Protein AF-A0A933MXX8-F1 (afdb_monomer_lite)

Radius of gyration: 27.68 Å; chains: 1; bounding box: 60×90×45 Å

Foldseek 3Di:
DDPPPPPPQQADPPPRAGWDWDWDWDWDADPNDIDIDGRQIWTAGPPPRDTHHDPVSVVVVVVCVVVPNDPVPDPDDDDDDDDDCVVVCVVVVPPPPPPDPDDPDDDDDD

Sequence (110 aa):
MSVQTNPQAVPCPRCENPMRSGLVKTTMVIRDQLYMVEDVQAMICDECVEQFYDEDTTDALRRLTQDGFPPAEVVREILVPVYSLKPRMQRYTGIQVEEQPEFAQADAQG

Structure (mmCIF, N/CA/C/O backbone):
data_AF-A0A933MXX8-F1
#
_entry.id   AF-A0A933MXX8-F1
#
loop_
_atom_site.group_PDB
_atom_site.id
_atom_site.type_symbol
_atom_site.label_atom_id
_atom_site.label_alt_id
_atom_site.label_comp_id
_atom_site.label_asym_id
_atom_site.label_entity_id
_atom_site.label_seq_id
_atom_site.pdbx_PDB_ins_code
_atom_site.Cartn_x
_atom_site.Cartn_y
_atom_site.Cartn_z
_atom_site.occupancy
_atom_site.B_iso_or_equiv
_atom_site.auth_seq_id
_atom_site.auth_comp_id
_atom_site.auth_asym_id
_atom_site.auth_atom_id
_atom_site.pdbx_PDB_model_num
ATOM 1 N N . MET A 1 1 ? 31.737 9.598 -28.652 1.00 38.34 1 MET A N 1
ATOM 2 C CA . MET A 1 1 ? 30.645 8.617 -28.820 1.00 38.34 1 MET A CA 1
ATOM 3 C C . MET A 1 1 ? 30.259 8.161 -27.427 1.00 38.34 1 MET A C 1
ATOM 5 O O . MET A 1 1 ? 31.018 7.425 -26.813 1.00 38.34 1 MET A O 1
ATOM 9 N N . SER A 1 2 ? 29.184 8.714 -26.871 1.00 44.53 2 SER A N 1
ATOM 10 C CA . SER A 1 2 ? 28.767 8.417 -25.499 1.00 44.53 2 SER A CA 1
ATOM 11 C C . SER A 1 2 ? 28.001 7.100 -25.494 1.00 44.53 2 SER A C 1
ATOM 13 O O . SER A 1 2 ? 26.959 6.990 -26.139 1.00 44.53 2 SER A O 1
ATOM 15 N N . VAL A 1 3 ? 28.541 6.092 -24.811 1.00 48.94 3 VAL A N 1
ATOM 16 C CA . VAL A 1 3 ? 27.859 4.818 -24.577 1.00 48.94 3 VAL A CA 1
ATOM 17 C C . VAL A 1 3 ? 26.738 5.099 -23.584 1.00 48.94 3 VAL A C 1
ATOM 19 O O . VAL A 1 3 ? 26.983 5.313 -22.401 1.00 48.94 3 VAL A O 1
ATOM 22 N N . GLN A 1 4 ? 25.506 5.176 -24.081 1.00 49.75 4 GLN A N 1
ATOM 23 C CA . GLN A 1 4 ? 24.323 5.156 -23.233 1.00 49.75 4 GLN A CA 1
ATOM 24 C C . GLN A 1 4 ? 24.139 3.711 -22.777 1.00 49.75 4 GLN A C 1
ATOM 26 O O . GLN A 1 4 ? 23.608 2.877 -23.509 1.00 49.75 4 GLN A O 1
ATOM 31 N N . THR A 1 5 ? 24.658 3.389 -21.597 1.00 48.31 5 THR A N 1
ATOM 32 C CA . THR A 1 5 ? 24.383 2.116 -20.936 1.00 48.31 5 THR A CA 1
ATOM 33 C C . THR A 1 5 ? 22.905 2.120 -20.565 1.00 48.31 5 THR A C 1
ATOM 35 O O . THR A 1 5 ? 22.503 2.811 -19.635 1.00 48.31 5 THR A O 1
ATOM 38 N N . ASN A 1 6 ? 22.084 1.404 -21.334 1.00 48.84 6 ASN A N 1
ATOM 39 C CA . ASN A 1 6 ? 20.702 1.124 -20.965 1.00 48.84 6 ASN A CA 1
ATOM 40 C C . ASN A 1 6 ? 20.744 0.368 -19.623 1.00 48.84 6 ASN A C 1
ATOM 42 O O . ASN A 1 6 ? 21.339 -0.718 -19.597 1.00 48.84 6 ASN A O 1
ATOM 46 N N . PRO A 1 7 ? 20.239 0.930 -18.507 1.00 55.41 7 PRO A N 1
ATOM 47 C CA . PRO A 1 7 ? 20.249 0.226 -17.233 1.00 55.41 7 PRO A CA 1
ATOM 48 C C . PRO A 1 7 ? 19.485 -1.083 -17.428 1.00 55.41 7 PRO A C 1
ATOM 50 O O . PRO A 1 7 ? 18.325 -1.086 -17.832 1.00 55.41 7 PRO A O 1
ATOM 53 N N . GLN A 1 8 ? 20.187 -2.201 -17.245 1.00 58.84 8 GLN A N 1
ATOM 54 C CA . GLN A 1 8 ? 19.629 -3.539 -17.403 1.00 58.84 8 GLN A CA 1
ATOM 55 C C . GLN A 1 8 ? 18.387 -3.644 -16.513 1.00 58.84 8 GLN A C 1
ATOM 57 O O . GLN A 1 8 ? 18.478 -3.430 -15.304 1.00 58.84 8 GLN A O 1
ATOM 62 N N . ALA A 1 9 ? 17.230 -3.922 -17.115 1.00 71.06 9 ALA A N 1
ATOM 63 C CA . ALA A 1 9 ? 15.992 -4.113 -16.375 1.00 71.06 9 ALA A CA 1
ATOM 64 C C . ALA A 1 9 ? 16.174 -5.301 -15.421 1.00 71.06 9 ALA A C 1
ATOM 66 O O . ALA A 1 9 ? 16.404 -6.426 -15.864 1.00 71.06 9 ALA A O 1
ATOM 67 N N . VAL A 1 10 ? 16.127 -5.040 -14.114 1.00 83.06 10 VAL A N 1
ATOM 68 C CA . VAL A 1 10 ? 16.274 -6.080 -13.091 1.00 83.06 10 VAL A CA 1
ATOM 69 C C . VAL A 1 10 ? 15.034 -6.985 -13.151 1.00 83.06 10 VAL A C 1
ATOM 71 O O . VAL A 1 10 ? 13.918 -6.464 -13.066 1.00 83.06 10 VAL A O 1
ATOM 74 N N . PRO A 1 11 ? 15.188 -8.311 -13.325 1.00 93.25 11 PRO A N 1
ATOM 75 C CA . PRO A 1 11 ? 14.059 -9.235 -13.355 1.00 93.25 11 PRO A CA 1
ATOM 76 C C . PRO A 1 11 ? 13.470 -9.432 -11.956 1.00 93.25 11 PRO A C 1
ATOM 78 O O . PRO A 1 11 ? 14.156 -9.267 -10.946 1.00 93.25 11 PRO A O 1
ATOM 81 N N . CYS A 1 12 ? 12.196 -9.814 -11.892 1.00 96.31 12 CYS A N 1
ATOM 82 C CA . CYS A 1 12 ? 11.497 -10.074 -10.642 1.00 96.31 12 CYS A CA 1
ATOM 83 C C . CYS A 1 12 ? 12.179 -11.202 -9.843 1.00 96.31 12 CYS A C 1
ATOM 85 O O . CYS A 1 12 ? 12.225 -12.332 -10.328 1.00 96.31 12 CYS A O 1
ATOM 87 N N . PRO A 1 13 ? 12.599 -10.968 -8.586 1.00 95.56 13 PRO A N 1
ATOM 88 C CA . PRO A 1 13 ? 13.183 -12.011 -7.737 1.00 95.56 13 PRO A CA 1
ATOM 89 C C . PRO A 1 13 ? 12.268 -13.216 -7.459 1.00 95.56 13 PRO A C 1
ATOM 91 O O . PRO A 1 13 ? 12.749 -14.260 -7.030 1.00 95.56 13 PRO A O 1
ATOM 94 N N . ARG A 1 14 ? 10.949 -13.077 -7.661 1.00 96.19 14 ARG A N 1
ATOM 95 C CA . ARG A 1 14 ? 9.952 -14.119 -7.362 1.00 96.19 14 ARG A CA 1
ATOM 96 C C . ARG A 1 14 ? 9.619 -15.014 -8.557 1.00 96.19 14 ARG A C 1
ATOM 98 O O . ARG A 1 14 ? 9.344 -16.193 -8.364 1.00 96.19 14 ARG A O 1
ATOM 105 N N . CYS A 1 15 ? 9.564 -14.454 -9.764 1.00 96.69 15 CYS A N 1
ATOM 106 C CA . CYS A 1 15 ? 9.100 -15.174 -10.958 1.00 96.69 15 CYS A CA 1
ATOM 107 C C . CYS A 1 15 ? 9.894 -14.863 -12.233 1.00 96.69 15 CYS A C 1
ATOM 109 O O . CYS A 1 15 ? 9.461 -15.250 -13.311 1.00 96.69 15 CYS A O 1
ATOM 111 N N . GLU A 1 16 ? 11.008 -14.134 -12.117 1.00 96.06 16 GLU A N 1
ATOM 112 C CA . GLU A 1 16 ? 11.959 -13.798 -13.191 1.00 96.06 16 GLU A CA 1
ATOM 113 C C . GLU A 1 16 ? 11.409 -12.930 -14.337 1.00 96.06 16 GLU A C 1
ATOM 115 O O . GLU A 1 16 ? 12.161 -12.497 -15.208 1.00 96.06 16 GLU A O 1
ATOM 120 N N . ASN A 1 17 ? 10.120 -12.591 -14.309 1.00 95.56 17 ASN A N 1
ATOM 121 C CA . ASN A 1 17 ? 9.504 -11.711 -15.295 1.00 95.56 17 ASN A CA 1
ATOM 122 C C . ASN A 1 17 ? 9.957 -10.247 -15.153 1.00 95.56 17 ASN A C 1
ATOM 124 O O . ASN A 1 17 ? 10.405 -9.838 -14.075 1.00 95.56 17 ASN A O 1
ATOM 128 N N . PRO A 1 18 ? 9.821 -9.432 -16.216 1.00 94.56 18 PRO A N 1
ATOM 129 C CA . PRO A 1 18 ? 10.148 -8.013 -16.169 1.00 94.56 18 PRO A CA 1
ATOM 130 C C . PRO A 1 18 ? 9.409 -7.259 -15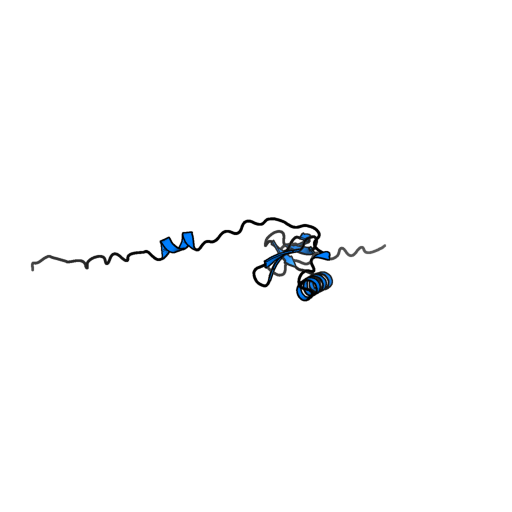.059 1.00 94.56 18 PRO A C 1
ATOM 132 O O . PRO A 1 18 ? 8.290 -7.603 -14.667 1.00 94.56 18 PRO A O 1
ATOM 135 N N . MET A 1 19 ? 10.049 -6.197 -14.574 1.00 95.75 19 MET A N 1
ATOM 136 C CA . MET A 1 19 ? 9.461 -5.265 -13.620 1.00 95.75 19 MET A CA 1
ATOM 137 C C . MET A 1 19 ? 9.395 -3.862 -14.210 1.00 95.75 19 MET A C 1
ATOM 139 O O . MET A 1 19 ? 10.283 -3.450 -14.961 1.00 95.75 19 MET A O 1
ATOM 143 N N . ARG A 1 20 ? 8.374 -3.106 -13.811 1.00 95.19 20 ARG A N 1
ATOM 144 C CA . ARG A 1 20 ? 8.215 -1.690 -14.152 1.00 95.19 20 ARG A CA 1
ATOM 145 C C . ARG A 1 20 ? 8.330 -0.817 -12.909 1.00 95.19 20 ARG A C 1
ATOM 147 O O . ARG A 1 20 ? 7.880 -1.207 -11.836 1.00 95.19 20 ARG A O 1
ATOM 154 N N . SER A 1 21 ? 8.882 0.379 -13.067 1.00 95.69 21 SER A N 1
ATOM 155 C CA . SER A 1 21 ? 8.813 1.414 -12.032 1.00 95.69 21 SER A CA 1
ATOM 156 C C . SER A 1 21 ? 7.426 2.062 -12.034 1.00 95.69 21 SER A C 1
ATOM 158 O O . SER A 1 21 ? 6.861 2.313 -13.103 1.00 95.69 21 SER A O 1
ATOM 160 N N . GLY A 1 22 ? 6.865 2.333 -10.856 1.00 95.38 22 GLY A N 1
ATOM 161 C CA . GLY A 1 22 ? 5.594 3.038 -10.732 1.00 95.38 22 GLY A CA 1
ATOM 162 C C . GLY A 1 22 ? 5.241 3.422 -9.299 1.00 95.38 22 GLY A C 1
ATOM 163 O O . GLY A 1 22 ? 5.858 2.956 -8.345 1.00 95.38 22 GLY A O 1
ATOM 164 N N . LEU A 1 23 ? 4.217 4.267 -9.173 1.00 97.38 23 LEU A N 1
ATOM 165 C CA . LEU A 1 23 ? 3.617 4.622 -7.890 1.00 97.38 23 LEU A CA 1
ATOM 166 C C . LEU A 1 23 ? 2.499 3.639 -7.546 1.00 97.38 23 LEU A C 1
ATOM 168 O O . LEU A 1 23 ? 1.643 3.332 -8.383 1.00 97.38 23 LEU A O 1
ATOM 172 N N . VAL A 1 24 ? 2.496 3.169 -6.305 1.00 96.81 24 VAL A N 1
ATOM 173 C CA . VAL A 1 24 ? 1.496 2.243 -5.771 1.00 96.81 24 VAL A CA 1
ATOM 174 C C . VAL A 1 24 ? 0.851 2.804 -4.512 1.00 96.81 24 VAL A C 1
ATOM 176 O O . VAL A 1 24 ? 1.322 3.765 -3.904 1.00 96.81 24 VAL A O 1
ATOM 179 N N . LYS A 1 25 ? -0.256 2.174 -4.121 1.00 95.88 25 LYS A N 1
ATOM 180 C CA . LYS A 1 25 ? -0.869 2.367 -2.810 1.00 95.88 25 LYS A CA 1
ATOM 181 C C . LYS A 1 25 ? -0.607 1.122 -1.985 1.00 95.88 25 LYS A C 1
ATOM 183 O O . LYS A 1 25 ? -0.832 0.016 -2.476 1.00 95.88 25 LYS A O 1
ATOM 188 N N . THR A 1 26 ? -0.187 1.304 -0.743 1.00 94.56 26 THR A N 1
ATOM 189 C CA . THR A 1 26 ? -0.019 0.206 0.211 1.00 94.56 26 THR A CA 1
ATOM 190 C C . THR A 1 26 ? -0.920 0.418 1.416 1.00 94.56 26 THR A C 1
ATOM 192 O O . THR A 1 26 ? -1.181 1.549 1.828 1.00 94.56 26 THR A O 1
ATOM 195 N N . THR A 1 27 ? -1.436 -0.674 1.966 1.00 94.25 27 THR A N 1
ATOM 196 C CA . THR A 1 27 ? -2.301 -0.649 3.144 1.00 94.25 27 THR A CA 1
ATOM 197 C C . THR A 1 27 ? -1.603 -1.304 4.319 1.00 94.25 27 THR A C 1
ATOM 199 O O . THR A 1 27 ? -1.063 -2.400 4.180 1.00 94.25 27 THR A O 1
ATOM 202 N N . MET A 1 28 ? -1.670 -0.673 5.485 1.00 92.38 28 MET A N 1
ATOM 203 C CA . MET A 1 28 ? -1.084 -1.175 6.723 1.00 92.38 28 MET A CA 1
ATOM 204 C C . MET A 1 28 ? -2.167 -1.280 7.788 1.00 92.38 28 MET A C 1
ATOM 206 O O . MET A 1 28 ? -2.966 -0.362 7.954 1.00 92.38 28 MET A O 1
ATOM 210 N N . VAL A 1 29 ? -2.201 -2.396 8.515 1.00 91.38 29 VAL A N 1
ATOM 211 C CA . VAL A 1 29 ? -3.079 -2.551 9.680 1.00 91.38 29 VAL A CA 1
ATOM 212 C C . VAL A 1 29 ? -2.226 -2.484 10.933 1.00 91.38 29 VAL A C 1
ATOM 214 O O . VAL A 1 29 ? -1.350 -3.324 11.134 1.00 91.38 29 VAL A O 1
ATOM 217 N N . ILE A 1 30 ? -2.484 -1.491 11.779 1.00 89.50 30 ILE A N 1
ATOM 218 C CA . ILE A 1 30 ? -1.758 -1.278 13.032 1.00 89.50 30 ILE A CA 1
ATOM 219 C C . ILE A 1 30 ? -2.776 -1.047 14.135 1.00 89.50 30 ILE A C 1
ATOM 221 O O . ILE A 1 30 ? -3.615 -0.162 14.015 1.00 89.50 30 ILE A O 1
ATOM 225 N N . ARG A 1 31 ? -2.694 -1.835 15.216 1.00 89.56 31 ARG A N 1
ATOM 226 C CA . ARG A 1 31 ? -3.604 -1.730 16.377 1.00 89.56 31 ARG A CA 1
ATOM 227 C C . ARG A 1 31 ? -5.084 -1.657 15.952 1.00 89.56 31 ARG A C 1
ATOM 229 O O . ARG A 1 31 ? -5.821 -0.793 16.409 1.00 89.56 31 ARG A O 1
ATOM 236 N N . ASP A 1 32 ? -5.482 -2.546 15.041 1.00 88.38 32 ASP A N 1
ATOM 237 C CA . ASP A 1 32 ? -6.832 -2.645 14.463 1.00 88.38 32 ASP A CA 1
ATOM 238 C C . ASP A 1 32 ? -7.308 -1.442 13.621 1.00 88.38 32 ASP A C 1
ATOM 240 O O . ASP A 1 32 ? -8.478 -1.376 13.242 1.00 88.38 32 ASP A O 1
ATOM 244 N N . GLN A 1 33 ? -6.415 -0.516 13.261 1.00 90.25 33 GLN A N 1
ATOM 245 C CA . GLN A 1 33 ? -6.704 0.591 12.348 1.00 90.25 33 GLN A CA 1
ATOM 246 C C . GLN A 1 33 ? -6.060 0.357 10.979 1.00 90.25 33 GLN A C 1
ATOM 248 O O . GLN A 1 33 ? -4.897 -0.039 10.888 1.00 90.25 33 GLN A O 1
ATOM 253 N N . LEU A 1 34 ? -6.834 0.588 9.913 1.00 93.25 34 LEU A N 1
ATOM 254 C CA . LEU A 1 34 ? -6.376 0.504 8.527 1.00 93.25 34 LEU A CA 1
ATOM 255 C C . LEU A 1 34 ? -5.849 1.868 8.076 1.00 93.25 34 LEU A C 1
ATOM 257 O O . LEU A 1 34 ? -6.601 2.839 8.026 1.00 93.25 34 LEU A O 1
ATOM 261 N N . TYR A 1 35 ? -4.586 1.903 7.678 1.00 94.12 35 TYR A N 1
ATOM 262 C CA . TYR A 1 35 ? -3.931 3.048 7.062 1.00 94.12 35 TYR A CA 1
ATOM 263 C C . TYR A 1 35 ? -3.676 2.754 5.589 1.00 94.12 35 TYR A C 1
ATOM 265 O O . TYR A 1 35 ? -3.308 1.635 5.229 1.00 94.12 35 TYR A O 1
ATOM 273 N N . MET A 1 36 ? -3.855 3.756 4.732 1.00 95.44 36 MET A N 1
ATOM 274 C CA . MET A 1 36 ? -3.488 3.683 3.321 1.00 95.44 36 MET A CA 1
ATOM 275 C C . MET A 1 36 ? -2.430 4.741 3.037 1.00 95.44 36 MET A C 1
ATOM 277 O O . MET A 1 36 ? -2.667 5.922 3.275 1.00 95.44 36 MET A O 1
ATOM 281 N N . VAL A 1 37 ? -1.284 4.309 2.522 1.00 95.88 37 VAL A N 1
ATOM 282 C CA . VAL A 1 37 ? -0.210 5.190 2.061 1.00 95.88 37 VAL A CA 1
ATOM 283 C C . VAL A 1 37 ? -0.280 5.243 0.543 1.00 95.88 37 VAL A C 1
ATOM 285 O O . VAL A 1 37 ? -0.306 4.203 -0.121 1.00 95.88 37 VAL A O 1
ATOM 288 N N . GLU A 1 38 ? -0.371 6.452 0.004 1.00 96.12 38 GLU A N 1
ATOM 289 C CA . GLU A 1 38 ? -0.400 6.708 -1.435 1.00 96.12 38 GLU A CA 1
ATOM 290 C C . GLU A 1 38 ? 0.979 7.135 -1.935 1.00 96.12 38 GLU A C 1
ATOM 292 O O . GLU A 1 38 ? 1.856 7.460 -1.139 1.00 96.12 38 GLU A O 1
ATOM 297 N N . ASP A 1 39 ? 1.152 7.120 -3.256 1.00 96.44 39 ASP A N 1
ATOM 298 C CA . ASP A 1 39 ? 2.350 7.622 -3.936 1.00 96.44 39 ASP A CA 1
ATOM 299 C C . ASP A 1 39 ? 3.659 6.967 -3.467 1.00 96.44 39 ASP A C 1
ATOM 301 O O . ASP A 1 39 ? 4.718 7.590 -3.411 1.00 96.44 39 ASP A O 1
ATOM 305 N N . VAL A 1 40 ? 3.596 5.667 -3.170 1.00 97.31 40 VAL A N 1
ATOM 306 C CA . VAL A 1 40 ? 4.764 4.870 -2.790 1.00 97.31 40 VAL A CA 1
ATOM 307 C C . VAL A 1 40 ? 5.497 4.428 -4.052 1.00 97.31 40 VAL A C 1
ATOM 309 O O . VAL A 1 40 ? 4.922 3.738 -4.894 1.00 97.31 40 VAL A O 1
ATOM 312 N N . GLN A 1 41 ? 6.762 4.812 -4.196 1.00 97.56 41 GLN A N 1
ATOM 313 C CA . GLN A 1 41 ? 7.593 4.411 -5.329 1.00 97.56 41 GLN A CA 1
ATOM 314 C C . GLN A 1 41 ? 7.972 2.928 -5.223 1.00 97.56 41 GLN A C 1
ATOM 316 O O . GLN A 1 41 ? 8.485 2.482 -4.203 1.00 97.56 41 GLN A O 1
ATOM 321 N N . ALA A 1 42 ? 7.736 2.148 -6.279 1.00 97.25 42 ALA A N 1
ATOM 322 C CA . ALA A 1 42 ? 8.044 0.720 -6.290 1.00 97.25 42 ALA A CA 1
ATOM 323 C C . ALA A 1 42 ? 8.508 0.223 -7.664 1.00 97.25 42 ALA A C 1
ATOM 325 O O . ALA A 1 42 ? 8.196 0.814 -8.702 1.00 97.25 42 ALA A O 1
ATOM 326 N N . MET A 1 43 ? 9.203 -0.914 -7.656 1.00 97.25 43 MET A N 1
ATOM 327 C CA . MET A 1 43 ? 9.319 -1.809 -8.804 1.00 97.25 43 MET A CA 1
ATOM 328 C C . MET A 1 43 ? 8.228 -2.874 -8.701 1.00 97.25 43 MET A C 1
ATOM 330 O O . MET A 1 43 ? 8.109 -3.553 -7.684 1.00 97.25 43 MET A O 1
ATOM 334 N N . ILE A 1 44 ? 7.419 -3.009 -9.745 1.00 96.62 44 ILE A N 1
ATOM 335 C CA . ILE A 1 44 ? 6.220 -3.846 -9.759 1.00 96.62 44 ILE A CA 1
ATOM 336 C C . ILE A 1 44 ? 6.411 -4.920 -10.820 1.00 96.62 44 ILE A C 1
ATOM 338 O O . ILE A 1 44 ? 6.725 -4.601 -11.968 1.00 96.62 44 ILE A O 1
ATOM 342 N N . CYS A 1 45 ? 6.211 -6.183 -10.454 1.00 96.50 45 CYS A N 1
ATOM 343 C CA . CYS A 1 45 ? 6.150 -7.257 -11.437 1.00 96.50 45 CYS A CA 1
ATOM 344 C C . CYS A 1 45 ? 4.768 -7.294 -12.101 1.00 96.50 45 CYS A C 1
ATOM 346 O O . CYS A 1 45 ? 3.752 -7.384 -11.411 1.00 96.50 45 CYS A O 1
ATOM 348 N N . ASP A 1 46 ? 4.728 -7.276 -13.432 1.00 92.44 46 ASP A N 1
ATOM 349 C CA . ASP A 1 46 ? 3.470 -7.278 -14.194 1.00 92.44 46 ASP A CA 1
ATOM 350 C C . ASP A 1 46 ? 2.735 -8.627 -14.119 1.00 92.44 46 ASP A C 1
ATOM 352 O O . ASP A 1 46 ? 1.516 -8.667 -14.258 1.00 92.44 46 ASP A O 1
ATOM 356 N N . GLU A 1 47 ? 3.461 -9.711 -13.830 1.00 96.88 47 GLU A N 1
ATOM 357 C CA . GLU A 1 47 ? 2.921 -11.075 -13.815 1.00 96.88 47 GLU A CA 1
ATOM 358 C C . GLU A 1 47 ? 2.464 -11.518 -12.421 1.00 96.88 47 GLU A C 1
ATOM 360 O O . GLU A 1 47 ? 1.320 -11.924 -12.225 1.00 96.88 47 GLU A O 1
ATOM 365 N N . CYS A 1 48 ? 3.343 -11.440 -11.415 1.00 96.81 48 CYS A N 1
ATOM 366 C CA . CYS A 1 48 ? 3.026 -11.914 -10.061 1.00 96.81 48 CYS A CA 1
ATOM 367 C C . CYS A 1 48 ? 2.537 -10.818 -9.107 1.00 96.81 48 CYS A C 1
ATOM 369 O O . CYS A 1 48 ? 2.281 -11.117 -7.943 1.00 96.81 48 CYS A O 1
ATOM 371 N N . VAL A 1 49 ? 2.437 -9.571 -9.588 1.00 94.88 49 VAL A N 1
ATOM 372 C CA . VAL A 1 49 ? 1.998 -8.363 -8.860 1.00 94.88 49 VAL A CA 1
ATOM 373 C C . VAL A 1 49 ? 2.797 -8.008 -7.598 1.00 94.88 49 VAL A C 1
ATOM 375 O O . VAL A 1 49 ? 2.389 -7.135 -6.832 1.00 94.88 49 VAL A O 1
ATOM 378 N N . GLU A 1 50 ? 3.950 -8.647 -7.396 1.00 96.69 50 GLU A N 1
ATOM 379 C CA . GLU A 1 50 ? 4.859 -8.351 -6.289 1.00 96.69 50 GLU A CA 1
ATOM 380 C C . GLU A 1 50 ? 5.433 -6.933 -6.411 1.00 96.69 50 GLU A C 1
ATOM 382 O O . GLU A 1 50 ? 5.731 -6.462 -7.515 1.00 96.69 50 GLU A O 1
ATOM 387 N N . GLN A 1 51 ? 5.594 -6.272 -5.265 1.00 95.75 51 GLN A N 1
ATOM 388 C CA . GLN A 1 51 ? 6.084 -4.901 -5.151 1.00 95.75 51 GLN A CA 1
ATOM 389 C C . GLN A 1 51 ? 7.407 -4.905 -4.386 1.00 95.75 51 GLN A C 1
ATOM 391 O O . GLN A 1 51 ? 7.495 -5.459 -3.292 1.00 95.75 51 GLN A O 1
ATOM 396 N N . PHE A 1 52 ? 8.426 -4.270 -4.955 1.00 95.94 52 PHE A N 1
ATOM 397 C CA . PHE A 1 52 ? 9.752 -4.139 -4.359 1.00 95.94 52 PHE A CA 1
ATOM 398 C C . PHE A 1 52 ? 10.063 -2.662 -4.138 1.00 95.94 52 PHE A C 1
ATOM 400 O O . PHE A 1 52 ? 9.895 -1.846 -5.046 1.00 95.94 52 PHE A O 1
ATOM 407 N N . TYR A 1 53 ? 10.528 -2.334 -2.937 1.00 96.12 53 TYR A N 1
ATOM 408 C CA . TYR A 1 53 ? 10.843 -0.972 -2.515 1.00 96.12 53 TYR A CA 1
ATOM 409 C C . TYR A 1 53 ? 12.353 -0.800 -2.389 1.00 96.12 53 TYR A C 1
ATOM 411 O O . TYR A 1 53 ? 13.055 -1.726 -1.975 1.00 96.12 53 TYR A O 1
ATOM 419 N N . ASP A 1 54 ? 12.848 0.378 -2.749 1.00 95.44 54 ASP A N 1
ATOM 420 C CA . ASP A 1 54 ? 14.232 0.756 -2.486 1.00 95.44 54 ASP A CA 1
ATOM 421 C C . ASP A 1 54 ? 14.434 1.163 -1.016 1.00 95.44 54 ASP A C 1
ATOM 423 O O . ASP A 1 54 ? 13.509 1.134 -0.194 1.00 95.44 54 ASP A O 1
ATOM 427 N N . GLU A 1 55 ? 15.680 1.489 -0.672 1.00 97.44 55 GLU A N 1
ATOM 428 C CA . GLU A 1 55 ? 16.061 1.884 0.684 1.00 97.44 55 GLU A CA 1
ATOM 429 C C . GLU A 1 55 ? 15.322 3.150 1.128 1.00 97.44 55 GLU A C 1
ATOM 431 O O . GLU A 1 55 ? 14.726 3.149 2.203 1.00 97.44 55 GLU A O 1
ATOM 436 N N . ASP A 1 56 ? 15.272 4.179 0.278 1.00 97.25 56 ASP A N 1
ATOM 437 C CA . ASP A 1 56 ? 14.625 5.458 0.587 1.00 97.25 56 ASP A CA 1
ATOM 438 C C . ASP A 1 56 ? 13.126 5.286 0.862 1.00 97.25 56 ASP A C 1
ATOM 440 O O . ASP A 1 56 ? 12.601 5.792 1.860 1.00 97.25 56 ASP A O 1
ATOM 444 N N . THR A 1 57 ? 12.431 4.519 0.018 1.00 97.00 57 THR A N 1
ATOM 445 C CA . THR A 1 57 ? 11.008 4.214 0.199 1.00 97.00 57 THR A CA 1
ATOM 446 C C . THR A 1 57 ? 10.780 3.403 1.470 1.00 97.00 57 THR A C 1
ATOM 448 O O . THR A 1 57 ? 9.868 3.697 2.247 1.00 97.00 57 THR A O 1
ATOM 451 N N . THR A 1 58 ? 11.622 2.397 1.720 1.00 96.69 58 THR A N 1
ATOM 452 C CA . THR A 1 58 ? 11.539 1.568 2.931 1.00 96.69 58 THR A CA 1
ATOM 453 C C . THR A 1 58 ? 11.733 2.412 4.191 1.00 96.69 58 THR A C 1
ATOM 455 O O . THR A 1 58 ? 10.983 2.270 5.162 1.00 96.69 58 THR A O 1
ATOM 458 N N . ASP A 1 59 ? 12.697 3.327 4.173 1.00 97.56 59 ASP A N 1
ATOM 459 C CA . ASP A 1 59 ? 12.987 4.233 5.276 1.00 97.56 59 ASP A CA 1
ATOM 460 C C . ASP A 1 59 ? 11.853 5.236 5.521 1.00 97.56 59 ASP A C 1
ATOM 462 O O . ASP A 1 59 ? 11.489 5.468 6.679 1.00 97.56 59 ASP A O 1
ATOM 466 N N . ALA A 1 60 ? 11.252 5.785 4.462 1.00 95.56 60 ALA A N 1
ATOM 467 C CA . ALA A 1 60 ? 10.094 6.671 4.563 1.00 95.56 60 ALA A CA 1
ATOM 468 C C . ALA A 1 60 ? 8.884 5.958 5.190 1.00 95.56 60 ALA A C 1
ATOM 470 O O . ALA A 1 60 ? 8.302 6.457 6.158 1.00 95.56 60 ALA A O 1
ATOM 471 N N . LEU A 1 61 ? 8.552 4.753 4.712 1.00 95.38 61 LEU A N 1
ATOM 472 C CA . LEU A 1 61 ? 7.466 3.938 5.269 1.00 95.38 61 LEU A CA 1
ATOM 473 C C . LEU A 1 61 ? 7.722 3.563 6.735 1.00 95.38 61 LEU A C 1
ATOM 475 O O . LEU A 1 61 ? 6.802 3.589 7.560 1.00 95.38 61 LEU A O 1
ATOM 479 N N . ARG A 1 62 ? 8.976 3.244 7.081 1.00 94.81 62 ARG A N 1
ATOM 480 C CA . ARG A 1 62 ? 9.374 2.939 8.459 1.00 94.81 62 ARG A CA 1
ATOM 481 C C . ARG A 1 62 ? 9.160 4.136 9.380 1.00 94.81 62 ARG A C 1
ATOM 483 O O . ARG A 1 62 ? 8.593 3.947 10.452 1.00 94.81 62 ARG A O 1
ATOM 490 N N . ARG A 1 63 ? 9.583 5.340 8.980 1.00 95.00 63 ARG A N 1
ATOM 491 C CA . ARG A 1 63 ? 9.396 6.568 9.778 1.00 95.00 63 ARG A CA 1
ATOM 492 C C . ARG A 1 63 ? 7.918 6.876 9.986 1.00 95.00 63 ARG A C 1
ATOM 494 O O . ARG A 1 63 ? 7.492 6.993 11.128 1.00 95.00 63 ARG A O 1
ATOM 501 N N . LEU A 1 64 ? 7.123 6.845 8.914 1.00 93.31 64 LEU A N 1
ATOM 502 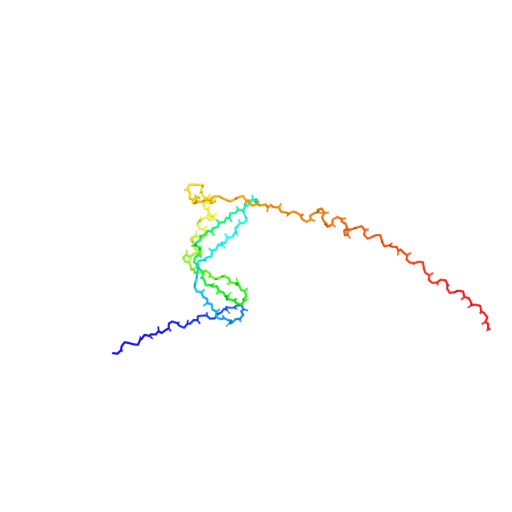C CA . LEU A 1 64 ? 5.674 7.062 8.992 1.00 93.31 64 LEU A CA 1
ATOM 503 C C . LEU A 1 64 ? 4.997 6.093 9.980 1.00 93.31 64 LEU A C 1
ATOM 505 O O . LEU 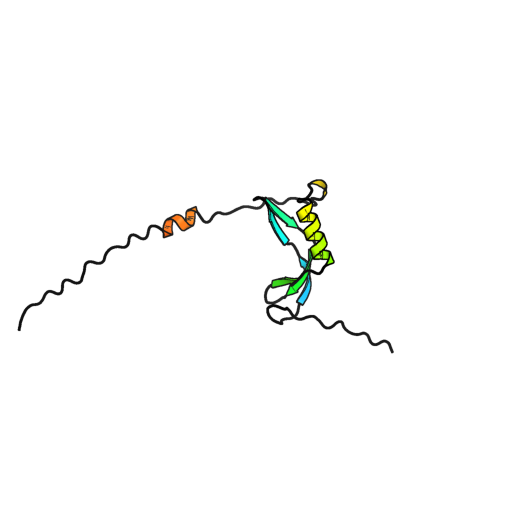A 1 64 ? 4.125 6.478 10.761 1.00 93.31 64 LEU A O 1
ATOM 509 N N . THR A 1 65 ? 5.449 4.836 9.983 1.00 91.81 65 THR A N 1
ATOM 510 C CA . THR A 1 65 ? 4.972 3.803 10.910 1.00 91.81 65 THR A CA 1
ATOM 511 C C . THR A 1 65 ? 5.434 4.044 12.352 1.00 91.81 65 THR A C 1
ATOM 513 O O . THR A 1 65 ? 4.654 3.841 13.283 1.00 91.81 65 THR A O 1
ATOM 516 N N . GLN A 1 66 ? 6.684 4.469 12.559 1.00 92.56 66 GLN A N 1
ATOM 517 C CA . GLN A 1 66 ? 7.247 4.777 13.882 1.00 92.56 66 GLN A CA 1
ATOM 518 C C . GLN A 1 66 ? 6.560 5.978 14.535 1.00 92.56 66 GLN A C 1
ATOM 520 O O . GLN A 1 66 ? 6.270 5.934 15.731 1.00 92.56 66 GLN A O 1
ATOM 525 N N . ASP A 1 67 ? 6.242 6.995 13.739 1.00 88.06 67 ASP A N 1
ATOM 526 C CA . ASP A 1 67 ? 5.548 8.206 14.181 1.00 88.06 67 ASP A CA 1
ATOM 527 C C . ASP A 1 67 ? 4.039 7.971 14.385 1.00 88.06 67 ASP A C 1
ATOM 529 O O . ASP A 1 67 ? 3.335 8.809 14.950 1.00 88.06 67 ASP A O 1
ATOM 533 N N . GLY A 1 68 ? 3.539 6.799 13.978 1.00 88.19 68 GLY A N 1
ATOM 534 C CA . GLY A 1 68 ? 2.173 6.357 14.234 1.00 88.19 68 GLY A CA 1
ATOM 535 C C . GLY A 1 68 ? 1.125 7.014 13.341 1.00 88.19 68 GLY A C 1
ATOM 536 O O . GLY A 1 68 ? -0.016 7.139 13.780 1.00 88.19 68 GLY A O 1
ATOM 537 N N . PHE A 1 69 ? 1.491 7.395 12.109 1.00 90.56 69 PHE A N 1
ATOM 538 C CA . PHE A 1 69 ? 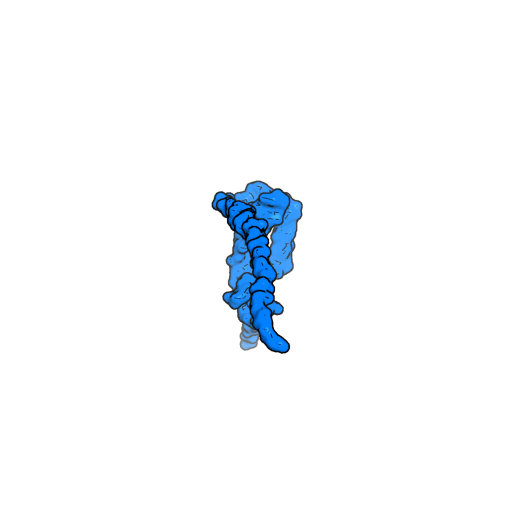0.610 8.060 11.137 1.00 90.56 69 PHE A CA 1
ATOM 539 C C . PHE A 1 69 ? 0.033 9.381 11.678 1.00 90.56 69 PHE A C 1
ATOM 541 O O . PHE A 1 69 ? -1.145 9.450 12.046 1.00 90.56 69 PHE A O 1
ATOM 548 N N . PRO A 1 70 ? 0.853 10.445 11.756 1.00 89.12 70 PRO A N 1
ATOM 549 C CA . PRO A 1 70 ? 0.444 11.712 12.348 1.00 89.12 70 PRO A CA 1
ATOM 550 C C . PRO A 1 70 ? -0.753 12.327 11.592 1.00 89.12 70 PRO A C 1
ATOM 552 O O . PRO A 1 70 ? -0.686 12.504 10.375 1.00 89.12 70 PRO A O 1
ATOM 555 N N . PRO A 1 71 ? -1.835 12.738 12.287 1.00 85.50 71 PRO A N 1
ATOM 556 C CA . PRO A 1 71 ? -3.038 13.274 11.639 1.00 85.50 71 PRO A CA 1
ATOM 557 C C . PRO A 1 71 ? -2.795 14.507 10.758 1.00 85.50 71 PRO A C 1
ATOM 559 O O . PRO A 1 71 ? -3.537 14.744 9.811 1.00 85.50 71 PRO A O 1
ATOM 562 N N . ALA A 1 72 ? -1.758 15.293 11.061 1.00 83.31 72 ALA A N 1
ATOM 563 C CA . ALA A 1 72 ? -1.397 16.488 10.299 1.00 83.31 72 ALA A CA 1
ATOM 564 C C . ALA A 1 72 ? -0.861 16.180 8.887 1.00 83.31 72 ALA A C 1
ATOM 566 O O . ALA A 1 72 ? -0.866 17.066 8.037 1.00 83.31 72 ALA A O 1
ATOM 567 N N . GLU A 1 73 ? -0.414 14.947 8.635 1.00 89.88 73 GLU A N 1
ATOM 568 C CA . GLU A 1 73 ? 0.112 14.503 7.336 1.00 89.88 73 GLU A CA 1
ATOM 569 C C . GLU A 1 73 ? -0.940 13.755 6.501 1.00 89.88 73 GLU A C 1
ATOM 571 O O . GLU A 1 73 ? -0.668 13.333 5.376 1.00 89.88 73 GLU A O 1
ATOM 576 N N . VAL A 1 74 ? -2.165 13.599 7.018 1.00 94.25 74 VAL A N 1
ATOM 577 C CA . VAL A 1 74 ? -3.256 12.945 6.291 1.00 94.25 74 VAL A CA 1
ATOM 578 C C . VAL A 1 74 ? -3.668 13.805 5.101 1.00 94.25 74 VAL A C 1
ATOM 580 O O . VAL A 1 74 ? -4.224 14.891 5.248 1.00 94.25 74 VAL A O 1
ATOM 583 N N . VAL A 1 75 ? -3.435 13.281 3.899 1.00 96.12 75 VAL A N 1
ATOM 584 C CA . VAL A 1 75 ? -3.784 13.970 2.648 1.00 96.12 75 VAL A CA 1
ATOM 585 C C . VAL A 1 75 ? -5.285 13.875 2.357 1.00 96.12 75 VAL A C 1
ATOM 587 O O . VAL A 1 75 ? -5.880 14.797 1.801 1.00 96.12 75 VAL A O 1
ATOM 590 N N . ARG A 1 76 ? -5.906 12.746 2.724 1.00 94.69 76 ARG A N 1
ATOM 591 C CA . ARG A 1 76 ? -7.349 12.488 2.621 1.00 94.69 76 ARG A CA 1
ATOM 592 C C . ARG A 1 76 ? -7.738 11.227 3.388 1.00 94.69 76 ARG A C 1
ATOM 594 O O . ARG A 1 76 ? -6.923 10.326 3.567 1.00 94.69 76 ARG A O 1
ATOM 601 N N . GLU A 1 77 ? -9.016 11.123 3.730 1.00 93.62 77 GLU A N 1
ATOM 602 C CA . GLU A 1 77 ? -9.604 9.940 4.361 1.00 93.62 77 GLU A CA 1
ATOM 603 C C . GLU A 1 77 ? -10.560 9.220 3.399 1.00 93.62 77 GLU A C 1
ATOM 605 O O . GLU A 1 77 ? -11.148 9.829 2.500 1.00 93.62 77 GLU A O 1
ATOM 610 N N . ILE A 1 78 ? -10.717 7.907 3.578 1.00 91.19 78 ILE A N 1
ATOM 611 C CA . ILE A 1 78 ? -11.692 7.093 2.844 1.00 91.19 78 ILE A CA 1
ATOM 612 C C . ILE A 1 78 ? -12.530 6.265 3.815 1.00 91.19 78 ILE A C 1
ATOM 614 O O . ILE A 1 78 ? -12.017 5.701 4.777 1.00 91.19 78 ILE A O 1
ATOM 618 N N . LEU A 1 79 ? -13.828 6.151 3.534 1.00 93.38 79 LEU A N 1
ATOM 619 C CA . LEU A 1 79 ? -14.707 5.224 4.242 1.00 93.38 79 LEU A CA 1
ATOM 620 C C . LEU A 1 79 ? -14.576 3.836 3.613 1.00 93.38 79 LEU A C 1
ATOM 622 O O . LEU A 1 79 ? -14.910 3.649 2.442 1.00 93.38 79 LEU A O 1
ATOM 626 N N . VAL A 1 80 ? -14.095 2.865 4.391 1.00 91.19 80 VAL A N 1
ATOM 627 C CA . VAL A 1 80 ? -13.871 1.490 3.924 1.00 91.19 80 VAL A CA 1
ATOM 628 C C . VAL A 1 80 ? -14.874 0.544 4.590 1.00 91.19 80 VAL A C 1
ATOM 630 O O . VAL A 1 80 ? -14.866 0.417 5.815 1.00 91.19 80 VAL A O 1
ATOM 633 N N . PRO A 1 81 ? -15.740 -0.145 3.825 1.00 92.81 81 PRO A N 1
ATOM 634 C CA . PRO A 1 81 ? -16.613 -1.167 4.387 1.00 92.81 81 PRO A CA 1
ATOM 635 C C . PRO A 1 81 ? -15.803 -2.399 4.812 1.00 92.81 81 PRO A C 1
ATOM 637 O O . PRO A 1 81 ? -14.975 -2.904 4.053 1.00 92.81 81 PRO A O 1
ATOM 640 N N . VAL A 1 82 ? -16.086 -2.923 6.007 1.00 92.50 82 VAL A N 1
ATOM 641 C CA . VAL A 1 82 ? -15.436 -4.123 6.555 1.00 92.50 82 VAL A CA 1
ATOM 642 C C . VAL A 1 82 ? -16.437 -5.275 6.598 1.00 92.50 82 VAL A C 1
ATOM 644 O O . VAL A 1 82 ? -17.514 -5.159 7.182 1.00 92.50 82 VAL A O 1
ATOM 647 N N . TYR A 1 83 ? -16.072 -6.409 6.001 1.00 93.50 83 TYR A N 1
ATOM 648 C CA . TYR A 1 83 ? -16.908 -7.608 5.948 1.00 93.50 83 TYR A CA 1
ATOM 649 C C . TYR A 1 83 ? -16.336 -8.711 6.843 1.00 93.50 83 TYR A C 1
ATOM 651 O O . TYR A 1 83 ? -15.133 -8.954 6.851 1.00 93.50 83 TYR A O 1
ATOM 659 N N . SER A 1 84 ? -17.204 -9.424 7.569 1.00 91.44 84 SER A N 1
ATOM 660 C CA . SER A 1 84 ? -16.816 -10.571 8.401 1.00 91.44 84 SER A CA 1
ATOM 661 C C . SER A 1 84 ? -17.336 -11.887 7.827 1.00 91.44 84 SER A C 1
ATOM 663 O O . SER A 1 84 ? -18.510 -12.000 7.474 1.00 91.44 84 SER A O 1
ATOM 665 N N . LEU A 1 85 ? -16.483 -12.918 7.804 1.00 93.19 85 LEU A N 1
ATOM 666 C CA . LEU A 1 85 ? -16.872 -14.281 7.420 1.00 93.19 85 LEU A CA 1
ATOM 667 C C . LEU A 1 85 ? -17.483 -15.094 8.570 1.00 93.19 85 LEU A C 1
ATOM 669 O O . LEU A 1 85 ? -18.080 -16.137 8.303 1.00 93.19 85 LEU A O 1
ATOM 673 N N . LYS A 1 86 ? -17.395 -14.632 9.830 1.00 90.00 86 LYS A N 1
ATOM 674 C CA . LYS A 1 86 ? -17.919 -15.367 11.002 1.00 90.00 86 LYS A CA 1
ATOM 675 C C . LYS A 1 86 ? -19.369 -15.857 10.806 1.00 90.00 86 LYS A C 1
ATOM 677 O O . LYS A 1 86 ? -19.601 -17.047 11.009 1.00 90.00 86 LYS A O 1
ATOM 682 N N . PRO A 1 87 ? -20.322 -15.031 10.324 1.00 86.06 87 PRO A N 1
ATOM 683 C CA . PRO A 1 87 ? -21.707 -15.474 10.135 1.00 86.06 87 PRO A CA 1
ATOM 684 C C . PRO A 1 87 ? -21.881 -16.523 9.024 1.00 86.06 87 PRO A C 1
ATOM 686 O O . PRO A 1 87 ? -22.849 -17.278 9.028 1.00 86.06 87 PRO A O 1
ATOM 689 N N . ARG A 1 88 ? -20.960 -16.575 8.050 1.00 81.56 88 ARG A N 1
ATOM 690 C CA . ARG A 1 88 ? -21.011 -17.525 6.926 1.00 81.56 88 ARG A CA 1
ATOM 691 C C . ARG A 1 88 ? -20.396 -18.878 7.285 1.00 81.56 88 ARG A C 1
ATOM 693 O O . ARG A 1 88 ? -20.874 -19.897 6.802 1.00 81.56 88 ARG A O 1
ATOM 700 N N . MET A 1 89 ? -19.383 -18.895 8.154 1.00 78.88 89 MET A N 1
ATOM 701 C CA . MET A 1 89 ? -18.682 -20.123 8.557 1.00 78.88 89 MET A CA 1
ATOM 702 C C . MET A 1 89 ? -19.397 -20.918 9.660 1.00 78.88 89 MET A C 1
ATOM 704 O O . MET A 1 89 ? -19.199 -22.124 9.748 1.00 78.88 89 MET A O 1
ATOM 708 N N . GLN A 1 90 ? -20.286 -20.299 10.449 1.00 63.47 90 GLN A N 1
ATOM 709 C CA . GLN A 1 90 ? -21.087 -21.005 11.470 1.00 63.47 90 GLN A CA 1
ATOM 710 C C . GLN A 1 90 ? -21.981 -22.118 10.895 1.00 63.47 90 GLN A C 1
ATOM 712 O O . GLN A 1 90 ? -22.361 -23.037 11.612 1.00 63.47 90 GLN A O 1
ATOM 717 N N . ARG A 1 91 ? -22.290 -22.069 9.594 1.00 57.81 91 ARG A N 1
ATOM 718 C CA . ARG A 1 91 ? -23.055 -23.117 8.901 1.00 57.81 91 ARG A CA 1
ATOM 719 C C . ARG A 1 91 ? -22.221 -24.354 8.550 1.00 57.81 91 ARG A C 1
ATOM 721 O O . ARG A 1 91 ? -22.803 -25.385 8.247 1.00 57.81 91 ARG A O 1
ATOM 728 N N . TYR A 1 92 ? -20.889 -24.266 8.586 1.00 57.19 92 TYR A N 1
ATOM 729 C CA . TYR A 1 92 ? -19.999 -25.359 8.178 1.00 57.19 92 TYR A CA 1
ATOM 730 C C . TYR A 1 92 ? -19.644 -26.308 9.332 1.00 57.19 92 TYR A C 1
ATOM 732 O O . TYR A 1 92 ? -19.357 -27.477 9.115 1.00 57.19 92 TYR A O 1
ATOM 740 N N . THR A 1 93 ? -19.723 -25.842 10.579 1.00 57.28 93 THR A N 1
ATOM 741 C CA . THR A 1 93 ? -19.477 -26.668 11.776 1.00 57.28 93 THR A CA 1
ATOM 742 C C . THR A 1 93 ? -20.699 -27.472 12.232 1.00 57.28 93 THR A C 1
ATOM 744 O O . THR A 1 93 ? -20.626 -28.166 13.238 1.00 57.28 93 THR A O 1
ATOM 747 N N . GLY A 1 94 ? -21.822 -27.378 11.515 1.00 53.28 94 GLY A N 1
ATOM 748 C CA . GLY A 1 94 ? -23.059 -28.1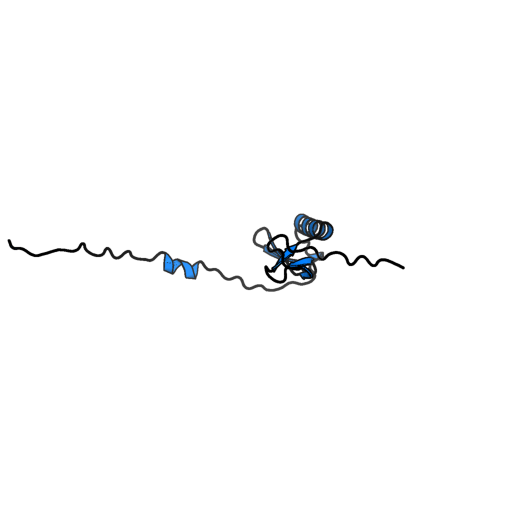13 11.791 1.00 53.28 94 GLY A CA 1
ATOM 749 C C . GLY A 1 94 ? -23.246 -29.375 10.947 1.00 53.28 94 GLY A C 1
ATOM 750 O O . GLY A 1 94 ? -24.389 -29.785 10.766 1.00 53.28 94 GLY A O 1
ATOM 751 N N . ILE A 1 95 ? -22.176 -29.966 10.395 1.00 58.59 95 ILE A N 1
ATOM 752 C CA . ILE A 1 95 ? -22.268 -31.287 9.754 1.00 58.59 95 ILE A CA 1
ATOM 753 C C . ILE A 1 95 ? -22.609 -32.295 10.855 1.00 58.59 95 ILE A C 1
ATOM 755 O O . ILE A 1 95 ? -21.744 -32.729 11.613 1.00 58.59 95 ILE A O 1
ATOM 759 N N . GLN A 1 96 ? -23.894 -32.627 10.964 1.00 53.16 96 GLN A N 1
ATOM 760 C CA . GLN A 1 96 ? -24.342 -33.835 11.635 1.00 53.16 96 GLN A CA 1
ATOM 761 C C . GLN A 1 96 ? -23.770 -34.997 10.825 1.00 53.16 96 GLN A C 1
ATOM 763 O O . GLN A 1 96 ? -24.138 -35.196 9.669 1.00 53.16 96 GLN A O 1
ATOM 768 N N . VAL A 1 97 ? -22.802 -35.706 11.400 1.00 51.50 97 VAL A N 1
ATOM 769 C CA . VAL A 1 97 ? -22.387 -37.009 10.888 1.00 51.50 97 VAL A CA 1
ATOM 770 C C . VAL A 1 97 ? -23.576 -37.931 11.138 1.00 51.50 97 VAL A C 1
ATOM 772 O O . VAL A 1 97 ? -23.777 -38.386 12.259 1.00 51.50 97 VAL A O 1
ATOM 775 N N . GLU A 1 98 ? -24.425 -38.126 10.131 1.00 45.44 98 GLU A N 1
ATOM 776 C CA . GLU A 1 98 ? -25.382 -39.228 10.140 1.00 45.44 98 GLU A CA 1
ATOM 777 C C . GLU A 1 98 ? -24.559 -40.523 10.119 1.00 45.44 98 GLU A C 1
ATOM 779 O O . GLU A 1 98 ? -23.951 -40.872 9.104 1.00 45.44 98 GLU A O 1
ATOM 784 N N . GLU A 1 99 ? -24.474 -41.199 11.268 1.00 46.75 99 GLU A N 1
ATOM 785 C CA . GLU A 1 99 ? -23.969 -42.567 11.362 1.00 46.75 99 GLU A CA 1
ATOM 786 C C . GLU A 1 99 ? -24.804 -43.441 10.417 1.00 46.75 99 GLU A C 1
ATOM 788 O O . GLU A 1 99 ? -25.977 -43.719 10.671 1.00 46.75 99 GLU A O 1
ATOM 793 N N . GLN A 1 100 ? -24.218 -43.842 9.286 1.00 44.62 100 GLN A N 1
ATOM 794 C CA . GLN A 1 100 ? -24.814 -44.865 8.433 1.00 44.62 100 GLN A CA 1
ATOM 795 C C . GLN A 1 100 ? -24.893 -46.162 9.243 1.00 44.62 100 GLN A C 1
ATOM 797 O O . GLN A 1 100 ? -23.858 -46.609 9.746 1.00 44.62 100 GLN A O 1
ATOM 802 N N . PRO A 1 101 ? -26.079 -46.781 9.384 1.00 41.66 101 PRO A N 1
ATOM 803 C CA . PRO A 1 101 ? -26.181 -48.046 10.078 1.00 41.66 101 PRO A CA 1
ATOM 804 C C . PRO A 1 101 ? -25.419 -49.105 9.282 1.00 41.66 101 PRO A C 1
ATOM 806 O O . PRO A 1 101 ? -25.606 -49.277 8.077 1.00 41.66 101 PRO A O 1
ATOM 809 N N . GLU A 1 102 ? -24.529 -49.766 10.011 1.00 48.25 102 GLU A N 1
ATOM 810 C CA . GLU A 1 102 ? -23.762 -50.949 9.655 1.00 48.25 102 GLU A CA 1
ATOM 811 C C . GLU A 1 102 ? -24.600 -51.914 8.802 1.00 48.25 102 GLU A C 1
ATOM 813 O O . GLU A 1 102 ? -25.734 -52.250 9.150 1.00 48.25 102 GLU A O 1
ATOM 818 N N . PHE A 1 103 ? -24.054 -52.323 7.654 1.00 46.47 103 PHE A N 1
ATOM 819 C CA . PHE A 1 103 ? -24.675 -53.280 6.744 1.00 46.47 103 PHE A CA 1
ATOM 820 C C . PHE A 1 103 ? -25.085 -54.550 7.504 1.00 46.47 103 PHE A C 1
ATOM 822 O O . PHE A 1 103 ? -24.264 -55.430 7.754 1.00 46.47 103 PHE A O 1
ATOM 829 N N . ALA A 1 104 ? -26.373 -54.678 7.819 1.00 55.47 104 ALA A N 1
ATOM 830 C CA . ALA A 1 104 ? -26.971 -55.949 8.187 1.00 55.47 104 ALA A CA 1
ATOM 831 C C . ALA A 1 104 ? -26.989 -56.840 6.936 1.00 55.47 104 ALA A C 1
ATOM 833 O O . ALA A 1 104 ? -27.926 -56.799 6.139 1.00 55.47 104 ALA A O 1
ATOM 834 N N . GLN A 1 105 ? -25.931 -57.626 6.740 1.00 56.34 105 GLN A N 1
ATOM 835 C CA . GLN A 1 105 ? -25.978 -58.766 5.832 1.00 56.34 105 GLN A CA 1
ATOM 836 C C . GLN A 1 105 ? -26.773 -59.880 6.516 1.00 56.34 105 GLN A C 1
ATOM 838 O O . GLN A 1 105 ? -26.269 -60.618 7.362 1.00 56.34 105 GLN A O 1
ATOM 843 N N . ALA A 1 106 ? -28.056 -59.934 6.167 1.00 50.25 106 ALA A N 1
ATOM 844 C CA . ALA A 1 106 ? -28.843 -61.152 6.219 1.00 50.25 106 ALA A CA 1
ATOM 845 C C . ALA A 1 106 ? -28.419 -62.099 5.080 1.00 50.25 106 ALA A C 1
ATOM 847 O O . ALA A 1 106 ? -27.798 -61.663 4.114 1.00 50.25 106 ALA A O 1
ATOM 848 N N . ASP A 1 107 ? -28.824 -63.363 5.235 1.00 43.66 107 ASP A N 1
ATOM 849 C CA . ASP A 1 107 ? -28.714 -64.524 4.329 1.00 43.66 107 ASP A CA 1
ATOM 850 C C . ASP A 1 107 ? -27.590 -65.491 4.751 1.00 43.66 107 ASP A C 1
ATOM 852 O O . ASP A 1 107 ? -26.411 -65.267 4.514 1.00 43.66 107 ASP A O 1
ATOM 856 N N . ALA A 1 108 ? -27.840 -66.499 5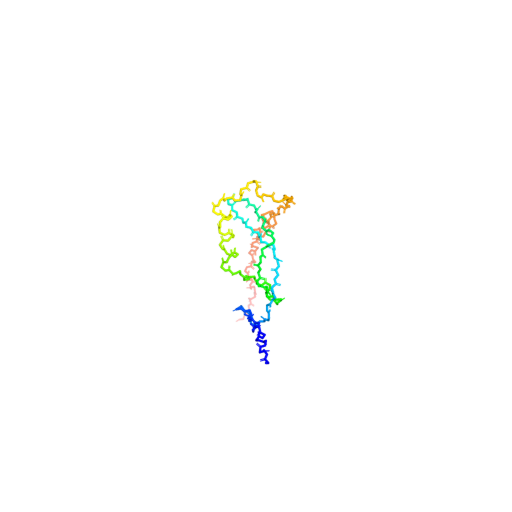.596 1.00 47.59 108 ALA A N 1
ATOM 857 C CA . ALA A 1 108 ? -28.686 -67.685 5.410 1.00 47.59 108 ALA A CA 1
ATOM 858 C C . ALA A 1 108 ? -28.254 -68.587 4.234 1.00 47.59 108 ALA A C 1
ATOM 860 O O . ALA A 1 108 ? -28.355 -68.193 3.080 1.00 47.59 108 ALA A O 1
ATOM 861 N N . GLN A 1 109 ? -27.970 -69.850 4.593 1.00 48.00 109 GLN A N 1
ATOM 862 C CA . GLN A 1 109 ? -28.023 -71.093 3.797 1.00 48.00 109 GLN A CA 1
ATOM 863 C C . GLN A 1 109 ? -26.708 -71.617 3.198 1.00 48.00 109 GLN A C 1
ATOM 865 O O . GLN A 1 109 ? -26.082 -70.978 2.356 1.00 48.00 109 GLN A O 1
ATOM 870 N N . GLY A 1 110 ? -26.373 -72.855 3.590 1.00 41.09 110 GLY A N 1
ATOM 871 C CA . GLY A 1 110 ? -25.386 -73.723 2.949 1.00 41.09 110 GLY A CA 1
ATOM 872 C C . GLY A 1 110 ? -24.798 -74.757 3.887 1.00 41.09 110 GLY A C 1
ATOM 873 O O . GLY A 1 110 ? -23.555 -74.781 3.963 1.00 41.09 110 GLY A O 1
#

Secondary structure (DSSP, 8-state):
---------PPPTTT---EEEEEEEEEEEETTEEEEEEEEEEEEETTT--EE--HHHHHHHHHHHHTT--GGG-----------SHHHHTTTTT----------------

pLDDT: mean 81.9, std 19.53, range [38.34, 97.56]